Protein AF-A0A1Q2YT90-F1 (afdb_monomer_lite)

pLDDT: mean 89.98, std 10.5, range [56.62, 98.12]

Sequence (139 aa):
MEDRQFLKDGAVGLLTAIAEEHPLGHQPSKAARFVLTSRHGVKVEIMFEKNMTSPPNLWCLEKAASPALIARLKPKRSSASKLRTSRGPDGKVQYGRHSSLERMGQLGEADLVCFAPDSFAEIGEIIDRLRSVTASDLS

Structure (mmCIF, N/CA/C/O backbone):
data_AF-A0A1Q2YT90-F1
#
_entry.id   AF-A0A1Q2YT90-F1
#
loop_
_atom_site.group_PDB
_atom_site.id
_atom_site.type_symbol
_atom_site.label_atom_id
_atom_site.label_alt_id
_atom_site.label_comp_id
_atom_site.label_asym_id
_atom_site.label_entity_id
_atom_site.label_seq_id
_atom_site.pdbx_PDB_ins_code
_atom_site.Cartn_x
_atom_site.Cartn_y
_atom_site.Cartn_z
_atom_site.occupancy
_atom_site.B_iso_or_equiv
_atom_site.auth_seq_id
_atom_site.auth_comp_id
_atom_site.auth_asym_id
_atom_site.auth_atom_id
_atom_site.pdbx_PDB_model_num
ATOM 1 N N . MET A 1 1 ? 21.012 -4.516 -10.054 1.00 56.62 1 MET A N 1
ATOM 2 C CA . MET A 1 1 ? 19.767 -4.271 -10.830 1.00 56.62 1 MET A CA 1
ATOM 3 C C . MET A 1 1 ? 18.823 -5.467 -10.705 1.00 56.62 1 MET A C 1
ATOM 5 O O . MET A 1 1 ? 17.627 -5.245 -10.565 1.00 56.62 1 MET A O 1
ATOM 9 N N . GLU A 1 2 ? 19.366 -6.691 -10.657 1.00 63.12 2 GLU A N 1
ATOM 10 C CA . GLU A 1 2 ? 18.640 -7.952 -10.416 1.00 63.12 2 GLU A CA 1
ATOM 11 C C . GLU A 1 2 ? 17.864 -7.979 -9.087 1.00 63.12 2 GLU A C 1
ATOM 13 O O . GLU A 1 2 ? 16.685 -8.317 -9.100 1.00 63.12 2 GLU A O 1
ATOM 18 N N . ASP A 1 3 ? 18.438 -7.485 -7.983 1.00 86.81 3 ASP A N 1
ATOM 19 C CA . ASP A 1 3 ? 17.763 -7.504 -6.668 1.00 86.81 3 ASP A CA 1
ATOM 20 C C . ASP A 1 3 ? 16.435 -6.732 -6.639 1.00 86.81 3 ASP A C 1
ATOM 22 O O . ASP A 1 3 ? 15.468 -7.145 -6.001 1.00 86.81 3 ASP A O 1
ATOM 26 N N . ARG A 1 4 ? 16.350 -5.611 -7.370 1.00 90.81 4 ARG A N 1
ATOM 27 C CA . ARG A 1 4 ? 15.130 -4.789 -7.413 1.00 90.81 4 ARG A CA 1
ATOM 28 C C . ARG A 1 4 ? 14.035 -5.441 -8.247 1.00 90.81 4 ARG A C 1
ATOM 30 O O . ARG A 1 4 ? 12.871 -5.364 -7.864 1.00 90.81 4 ARG A O 1
ATOM 37 N N . GLN A 1 5 ? 14.397 -6.023 -9.390 1.00 92.50 5 GLN A N 1
ATOM 38 C CA . GLN A 1 5 ? 13.442 -6.742 -10.231 1.00 92.50 5 GLN A CA 1
ATOM 39 C C . GLN A 1 5 ? 12.893 -7.944 -9.457 1.00 92.50 5 GLN A C 1
ATOM 41 O O . GLN A 1 5 ? 11.681 -8.085 -9.344 1.00 92.50 5 GLN A O 1
ATOM 46 N N . PHE A 1 6 ? 13.775 -8.710 -8.809 1.00 94.44 6 PHE A N 1
ATOM 47 C CA . PHE A 1 6 ? 13.397 -9.839 -7.962 1.00 94.44 6 PHE A CA 1
ATOM 48 C C . PHE A 1 6 ? 12.453 -9.433 -6.820 1.00 94.44 6 PHE A C 1
ATOM 50 O O . PHE A 1 6 ? 11.423 -10.072 -6.610 1.00 94.44 6 PHE A O 1
ATOM 57 N N . LEU A 1 7 ? 12.744 -8.326 -6.128 1.00 95.69 7 LEU A N 1
ATOM 58 C CA . LEU A 1 7 ? 11.870 -7.790 -5.083 1.00 95.69 7 LEU A CA 1
ATOM 59 C C . LEU A 1 7 ? 10.493 -7.384 -5.628 1.00 95.69 7 LEU A C 1
ATOM 61 O O . LEU A 1 7 ? 9.473 -7.703 -5.021 1.00 95.69 7 LEU A O 1
ATOM 65 N N . LYS A 1 8 ? 10.445 -6.694 -6.776 1.00 96.44 8 LYS A N 1
ATOM 66 C CA . LYS A 1 8 ? 9.186 -6.272 -7.413 1.00 96.44 8 LYS A CA 1
ATOM 67 C C . LYS A 1 8 ? 8.356 -7.465 -7.876 1.00 96.44 8 LYS A C 1
ATOM 69 O O . LYS A 1 8 ? 7.151 -7.478 -7.632 1.00 96.44 8 LYS A O 1
ATOM 74 N N . ASP A 1 9 ? 8.979 -8.456 -8.502 1.00 95.50 9 ASP A N 1
ATOM 75 C CA . ASP A 1 9 ? 8.290 -9.658 -8.971 1.00 95.50 9 ASP A CA 1
ATOM 76 C C . ASP A 1 9 ? 7.762 -10.479 -7.796 1.00 95.50 9 ASP A C 1
ATOM 78 O O . ASP A 1 9 ? 6.601 -10.887 -7.802 1.00 95.50 9 ASP A O 1
ATOM 82 N N . GLY A 1 10 ? 8.563 -10.632 -6.739 1.00 95.88 10 GLY A N 1
ATOM 83 C CA . GLY A 1 10 ? 8.120 -11.278 -5.508 1.00 95.88 10 GLY A CA 1
ATOM 84 C C . GLY A 1 10 ? 6.984 -10.517 -4.814 1.00 95.88 10 GLY A C 1
ATOM 85 O O . GLY A 1 10 ? 6.027 -11.139 -4.360 1.00 95.88 10 GLY A O 1
ATOM 86 N N . ALA A 1 11 ? 7.024 -9.180 -4.792 1.00 97.19 11 ALA A N 1
ATOM 87 C CA . ALA A 1 11 ? 5.938 -8.352 -4.261 1.00 97.19 11 ALA A CA 1
ATOM 88 C C . ALA A 1 11 ? 4.631 -8.545 -5.044 1.00 97.19 11 ALA A C 1
ATOM 90 O O . ALA A 1 11 ? 3.570 -8.736 -4.449 1.00 97.19 11 ALA A O 1
ATOM 91 N N . VAL A 1 12 ? 4.701 -8.518 -6.380 1.00 97.00 12 VAL A N 1
ATOM 92 C CA . VAL A 1 12 ? 3.538 -8.735 -7.254 1.00 97.00 12 VAL A CA 1
ATOM 93 C C . VAL A 1 12 ? 2.999 -10.153 -7.092 1.00 97.00 12 VAL A C 1
ATOM 95 O O . VAL A 1 12 ? 1.787 -10.316 -6.963 1.00 97.00 12 VAL A O 1
ATOM 98 N N . GLY A 1 13 ? 3.868 -11.167 -7.052 1.00 97.50 13 GLY A N 1
ATOM 99 C CA . GLY A 1 13 ? 3.476 -12.559 -6.833 1.00 97.50 13 GLY A CA 1
ATOM 100 C C . GLY A 1 13 ? 2.775 -12.758 -5.490 1.00 97.50 13 GLY A C 1
ATOM 101 O O . GLY A 1 13 ? 1.698 -13.351 -5.440 1.00 97.50 13 GLY A O 1
ATOM 102 N N . LEU A 1 14 ? 3.325 -12.184 -4.416 1.00 97.31 14 LEU A N 1
ATOM 103 C CA . LEU A 1 14 ? 2.710 -12.213 -3.091 1.00 97.31 14 LEU A CA 1
ATOM 104 C C . LEU A 1 14 ? 1.336 -11.536 -3.090 1.00 97.31 14 LEU A C 1
ATOM 106 O O . LEU A 1 14 ? 0.371 -12.139 -2.633 1.00 97.31 14 LEU A O 1
ATOM 110 N N . LEU A 1 15 ? 1.227 -10.314 -3.623 1.00 97.88 15 LEU A N 1
ATOM 111 C CA . LEU A 1 15 ? -0.045 -9.586 -3.691 1.00 97.88 15 LEU A CA 1
ATOM 112 C C . LEU A 1 15 ? -1.091 -10.338 -4.523 1.00 97.88 15 LEU A C 1
ATOM 114 O O . LEU A 1 15 ? -2.239 -10.428 -4.105 1.00 97.88 15 LEU A O 1
ATOM 118 N N . THR A 1 16 ? -0.685 -10.946 -5.638 1.00 97.44 16 THR A N 1
ATOM 119 C CA . THR A 1 16 ? -1.561 -11.780 -6.479 1.00 97.44 16 THR A CA 1
ATOM 120 C C . THR A 1 16 ? -2.090 -12.999 -5.721 1.00 97.44 16 THR A C 1
ATOM 122 O O . THR A 1 16 ? -3.224 -13.412 -5.934 1.00 97.44 16 THR A O 1
ATOM 125 N N . ALA A 1 17 ? -1.293 -13.574 -4.818 1.00 97.25 17 ALA A N 1
ATOM 126 C CA . ALA A 1 17 ? -1.699 -14.737 -4.034 1.00 97.25 17 ALA A CA 1
ATOM 127 C C . ALA A 1 17 ? -2.667 -14.402 -2.885 1.00 97.25 17 ALA A C 1
ATOM 129 O O . ALA A 1 17 ? -3.387 -15.286 -2.424 1.00 97.25 17 ALA A O 1
ATOM 130 N N . ILE A 1 18 ? -2.666 -13.160 -2.385 1.00 97.19 18 ILE A N 1
ATOM 131 C CA . ILE A 1 18 ? -3.387 -12.789 -1.152 1.00 97.19 18 ILE A CA 1
ATOM 132 C C . ILE A 1 18 ? -4.489 -11.743 -1.349 1.00 97.19 18 ILE A C 1
ATOM 134 O O . ILE A 1 18 ? -5.233 -11.475 -0.405 1.00 97.19 18 ILE A O 1
ATOM 138 N N . ALA A 1 19 ? -4.563 -11.111 -2.518 1.00 97.62 19 ALA A N 1
ATOM 139 C CA . ALA A 1 19 ? -5.489 -10.028 -2.816 1.00 97.62 19 ALA A CA 1
ATOM 140 C C . ALA A 1 19 ? -6.202 -10.259 -4.153 1.00 97.62 19 ALA A C 1
ATOM 142 O O . ALA A 1 19 ? -5.728 -10.990 -5.019 1.00 97.62 19 ALA A O 1
ATOM 143 N N . GLU A 1 20 ? -7.345 -9.604 -4.324 1.00 97.81 20 GLU A N 1
ATOM 144 C CA . GLU A 1 20 ? -8.092 -9.614 -5.579 1.00 97.81 20 GLU A CA 1
ATOM 145 C C . GLU A 1 20 ? -7.497 -8.578 -6.540 1.00 97.81 20 GLU A C 1
ATOM 147 O O . GLU A 1 20 ? -7.080 -7.493 -6.121 1.00 97.81 20 GLU A O 1
ATOM 152 N N . GLU A 1 21 ? -7.482 -8.868 -7.842 1.00 97.50 21 GLU A N 1
ATOM 153 C CA . GLU A 1 21 ? -7.191 -7.839 -8.840 1.00 97.50 21 GLU A CA 1
ATOM 154 C C . GLU A 1 21 ? -8.267 -6.743 -8.788 1.00 97.50 21 GLU A C 1
ATOM 156 O O . GLU A 1 21 ? -9.467 -7.011 -8.723 1.00 97.50 21 GLU A O 1
ATOM 161 N N . HIS A 1 22 ? -7.839 -5.480 -8.816 1.00 96.88 22 HIS A N 1
ATOM 162 C CA . HIS A 1 22 ? -8.772 -4.357 -8.826 1.00 96.88 22 HIS A CA 1
ATOM 163 C C . HIS A 1 22 ? -9.617 -4.358 -10.118 1.00 96.88 22 HIS A C 1
ATOM 165 O O . HIS A 1 22 ? -9.043 -4.531 -11.193 1.00 96.88 22 HIS A O 1
ATOM 171 N N . PRO A 1 23 ? -10.919 -3.997 -10.094 1.00 94.06 23 PRO A N 1
ATOM 172 C CA . PRO A 1 23 ? -11.786 -3.952 -11.288 1.00 94.06 23 PRO A CA 1
ATOM 173 C C . PRO A 1 23 ? -11.317 -3.063 -12.457 1.00 94.06 23 PRO A C 1
ATOM 175 O O . PRO A 1 23 ? -11.874 -3.110 -13.547 1.00 94.06 23 PRO A O 1
ATOM 178 N N . LEU A 1 24 ? -10.297 -2.229 -12.240 1.00 92.31 24 LEU A N 1
ATOM 179 C CA . LEU A 1 24 ? -9.686 -1.384 -13.279 1.00 92.31 24 LEU A CA 1
ATOM 180 C C . LEU A 1 24 ? -8.560 -2.100 -14.030 1.00 92.31 24 LEU A C 1
ATOM 182 O O . LEU A 1 24 ? -7.913 -1.490 -14.885 1.00 92.31 24 LEU A O 1
ATOM 186 N N . GLY A 1 25 ? -8.275 -3.335 -13.632 1.00 93.12 25 GLY A N 1
ATOM 187 C CA . GLY A 1 25 ? -7.148 -4.121 -14.073 1.00 93.12 25 GLY A CA 1
ATOM 188 C C . GLY A 1 25 ? -5.793 -3.563 -13.642 1.00 93.12 25 GLY A C 1
ATOM 189 O O . GLY A 1 25 ? -5.628 -2.406 -13.211 1.00 93.12 25 GLY A O 1
ATOM 190 N N . HIS A 1 26 ? -4.780 -4.400 -13.806 1.00 92.69 26 HIS A N 1
ATOM 191 C CA . HIS A 1 26 ? -3.387 -3.978 -13.790 1.00 92.69 26 HIS A CA 1
ATOM 192 C C . HIS A 1 26 ? -3.057 -3.079 -14.990 1.00 92.69 26 HIS A C 1
ATOM 194 O O . HIS A 1 26 ? -3.578 -3.238 -16.091 1.00 92.69 26 HIS A O 1
ATOM 200 N N . GLN A 1 27 ? -2.118 -2.151 -14.810 1.00 88.56 27 GLN A N 1
ATOM 201 C CA . GLN A 1 27 ? -1.479 -1.481 -15.939 1.00 88.56 27 GLN A CA 1
ATOM 202 C C . GLN A 1 27 ? -0.317 -2.355 -16.432 1.00 88.56 27 GLN A C 1
ATOM 204 O O . GLN A 1 27 ? 0.627 -2.556 -15.659 1.00 88.56 27 GLN A O 1
ATOM 209 N N . PRO A 1 28 ? -0.338 -2.847 -17.689 1.00 80.31 28 PRO A N 1
ATOM 210 C CA . PRO A 1 28 ? 0.530 -3.930 -18.164 1.00 80.31 28 PRO A CA 1
ATOM 211 C C . PRO A 1 28 ? 2.008 -3.805 -17.773 1.00 80.31 28 PRO A C 1
ATOM 213 O O . PRO A 1 28 ? 2.587 -4.775 -17.291 1.00 80.31 28 PRO A O 1
ATOM 216 N N . SER A 1 29 ? 2.588 -2.604 -17.853 1.00 82.12 29 SER A N 1
ATOM 217 C CA . SER A 1 29 ? 4.010 -2.357 -17.567 1.00 82.12 29 SER A CA 1
ATOM 218 C C . SER A 1 29 ? 4.295 -1.415 -16.395 1.00 82.12 29 SER A C 1
ATOM 220 O O . SER A 1 29 ? 5.453 -1.257 -16.020 1.00 82.12 29 SER A O 1
ATOM 222 N N . LYS A 1 30 ? 3.280 -0.763 -15.814 1.00 87.75 30 LYS A N 1
ATOM 223 C CA . LYS A 1 30 ? 3.503 0.361 -14.884 1.00 87.75 30 LYS A CA 1
ATOM 224 C C . LYS A 1 30 ? 3.206 0.023 -13.437 1.00 87.75 30 LYS A C 1
ATOM 226 O O . LYS A 1 30 ? 4.065 0.219 -12.578 1.00 87.75 30 LYS A O 1
ATOM 231 N N . ALA A 1 31 ? 2.002 -0.471 -13.186 1.00 92.69 31 ALA A N 1
ATOM 232 C CA . ALA A 1 31 ? 1.487 -0.661 -11.844 1.00 92.69 31 ALA A CA 1
ATOM 233 C C . ALA A 1 31 ? 0.540 -1.860 -11.791 1.00 92.69 31 ALA A C 1
ATOM 235 O O . ALA A 1 31 ? -0.268 -2.059 -12.697 1.00 92.69 31 ALA A O 1
ATOM 236 N N . ALA A 1 32 ? 0.632 -2.641 -10.726 1.00 95.81 32 ALA A N 1
ATOM 237 C CA . ALA A 1 32 ? -0.367 -3.628 -10.359 1.00 95.81 32 ALA A CA 1
ATOM 238 C C . ALA A 1 32 ? -1.341 -2.993 -9.357 1.00 95.81 32 ALA A C 1
ATOM 240 O O . ALA A 1 32 ? -0.942 -2.176 -8.524 1.00 95.81 32 ALA A O 1
ATOM 241 N N . ARG A 1 33 ? -2.625 -3.319 -9.481 1.00 96.94 33 ARG A N 1
ATOM 242 C CA . ARG A 1 33 ? -3.696 -2.769 -8.644 1.00 96.94 33 ARG A CA 1
ATOM 243 C C . ARG A 1 33 ? -4.449 -3.909 -7.995 1.00 96.94 33 ARG A C 1
ATOM 245 O O . ARG A 1 33 ? -4.903 -4.809 -8.701 1.00 96.94 33 ARG A O 1
ATOM 252 N N . PHE A 1 34 ? -4.617 -3.820 -6.688 1.00 97.88 34 PHE A N 1
ATOM 253 C CA . PHE A 1 34 ? -5.216 -4.869 -5.885 1.00 97.88 34 PHE A CA 1
ATOM 254 C C . PHE A 1 34 ? -6.262 -4.306 -4.929 1.00 97.88 34 PHE A C 1
ATOM 256 O O . PHE A 1 34 ? -6.226 -3.130 -4.555 1.00 97.88 34 PHE A O 1
ATOM 263 N N . VAL A 1 35 ? -7.163 -5.184 -4.508 1.00 97.94 35 VAL A N 1
ATOM 264 C CA . VAL A 1 35 ? -8.044 -4.995 -3.362 1.00 97.94 35 VAL A CA 1
ATOM 265 C C . VAL A 1 35 ? -7.726 -6.102 -2.365 1.00 97.94 35 VAL A C 1
ATOM 267 O O . VAL A 1 35 ? -7.975 -7.280 -2.616 1.00 97.94 35 VAL A O 1
ATOM 270 N N . LEU A 1 36 ? -7.142 -5.726 -1.233 1.00 98.00 36 LEU A N 1
ATOM 271 C CA . LEU A 1 36 ? -6.848 -6.641 -0.141 1.00 98.00 36 LEU A CA 1
ATOM 272 C C . LEU A 1 36 ? -8.020 -6.645 0.838 1.00 98.00 36 LEU A C 1
ATOM 274 O O . LEU A 1 36 ? -8.383 -5.601 1.377 1.00 98.00 36 LEU A O 1
ATOM 278 N N . THR A 1 37 ? -8.579 -7.820 1.110 1.00 97.94 37 THR A N 1
ATOM 279 C CA . THR A 1 37 ? -9.567 -7.986 2.180 1.00 97.94 37 THR A CA 1
ATOM 280 C C . THR A 1 37 ? -8.836 -8.288 3.487 1.00 97.94 37 THR A C 1
ATOM 282 O O . THR A 1 37 ? -8.123 -9.288 3.605 1.00 97.94 37 THR A O 1
ATOM 285 N N . SER A 1 38 ? -8.978 -7.403 4.473 1.00 97.56 38 SER A N 1
ATOM 286 C CA . SER A 1 38 ? -8.391 -7.572 5.801 1.00 97.56 38 SER A CA 1
ATOM 287 C C . SER A 1 38 ? -9.026 -8.754 6.541 1.00 97.56 38 SER A C 1
ATOM 289 O O . SER A 1 38 ? -10.110 -9.229 6.198 1.00 97.56 38 SER A O 1
ATOM 291 N N . ARG A 1 39 ? -8.385 -9.205 7.624 1.00 97.06 39 ARG A N 1
ATOM 292 C CA . ARG A 1 39 ? -8.923 -10.253 8.513 1.00 97.06 39 ARG A CA 1
ATOM 293 C C . ARG A 1 39 ? -10.252 -9.855 9.167 1.00 97.06 39 ARG A C 1
ATOM 295 O O . ARG A 1 39 ? -10.972 -10.721 9.647 1.00 97.06 39 ARG A O 1
ATOM 302 N N . HIS A 1 40 ? -10.576 -8.564 9.164 1.00 96.56 40 HIS A N 1
ATOM 303 C CA . HIS A 1 40 ? -11.821 -8.006 9.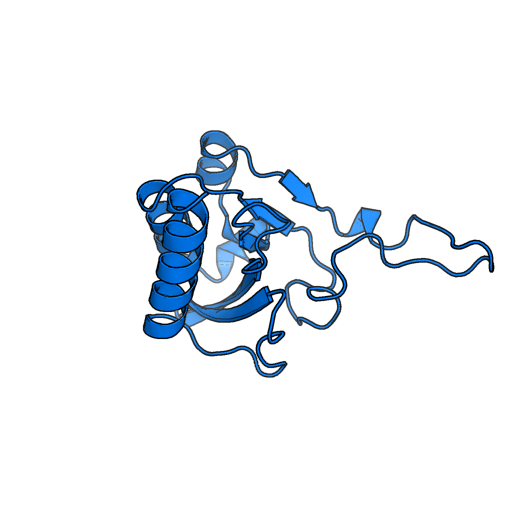689 1.00 96.56 40 HIS A CA 1
ATOM 304 C C . HIS A 1 40 ? -12.852 -7.712 8.585 1.00 96.56 40 HIS A C 1
ATOM 306 O O . HIS A 1 40 ? -13.832 -7.018 8.835 1.00 96.56 40 HIS A O 1
ATOM 312 N N . GLY A 1 41 ? -12.630 -8.206 7.360 1.00 96.50 41 GLY A N 1
ATOM 313 C CA . GLY A 1 41 ? -13.539 -8.021 6.225 1.00 96.50 41 GLY A CA 1
ATOM 314 C C . GLY A 1 41 ? -13.471 -6.638 5.572 1.00 96.50 41 GLY A C 1
ATOM 315 O O . GLY A 1 41 ? -14.298 -6.323 4.719 1.00 96.50 41 GLY A O 1
ATOM 316 N N . VAL A 1 42 ? -12.495 -5.803 5.942 1.00 97.12 42 VAL A N 1
ATOM 317 C CA . VAL A 1 42 ? -12.339 -4.455 5.383 1.00 97.12 42 VAL A CA 1
ATOM 318 C C . VAL A 1 42 ? -11.568 -4.530 4.076 1.00 97.12 42 VAL A C 1
ATOM 320 O O . VAL A 1 42 ? -10.471 -5.081 4.032 1.00 97.12 42 VAL A O 1
ATOM 323 N N . LYS A 1 43 ? -12.116 -3.947 3.011 1.00 96.75 43 LYS A N 1
ATOM 324 C CA . LYS A 1 43 ? -11.424 -3.845 1.724 1.00 96.75 43 LYS A CA 1
ATOM 325 C C . LYS A 1 43 ? -10.466 -2.659 1.735 1.00 96.75 43 LYS A C 1
ATOM 327 O O . LYS A 1 43 ? -10.884 -1.537 2.013 1.00 96.75 43 LYS A O 1
ATOM 332 N N . VAL A 1 44 ? -9.207 -2.906 1.395 1.00 96.88 44 VAL A N 1
ATOM 333 C CA . VAL A 1 44 ? -8.153 -1.895 1.288 1.00 96.88 44 VAL A CA 1
ATOM 334 C C . VAL A 1 44 ? -7.593 -1.922 -0.125 1.00 96.88 44 VAL A C 1
ATOM 336 O O . VAL A 1 44 ? -7.091 -2.948 -0.587 1.00 96.88 44 VAL A O 1
ATOM 339 N N . GLU A 1 45 ? -7.673 -0.794 -0.821 1.00 97.25 45 GLU A N 1
ATOM 340 C CA . GLU A 1 45 ? -7.041 -0.660 -2.129 1.00 97.25 45 GLU A CA 1
ATOM 341 C C . GLU A 1 45 ? -5.523 -0.500 -2.001 1.00 97.25 45 GLU A C 1
ATOM 343 O O . GLU A 1 45 ? -5.016 0.249 -1.161 1.00 97.25 45 GLU A O 1
ATOM 348 N N . ILE A 1 46 ? -4.800 -1.190 -2.882 1.00 97.19 46 ILE A N 1
ATOM 349 C CA . ILE A 1 46 ? -3.342 -1.141 -2.972 1.00 97.19 46 ILE A CA 1
ATOM 350 C C . ILE A 1 46 ? -2.953 -0.914 -4.430 1.00 97.19 46 ILE A C 1
ATOM 352 O O . ILE A 1 46 ? -3.470 -1.571 -5.337 1.00 97.19 46 ILE A O 1
ATOM 356 N N . MET A 1 47 ? -1.990 -0.026 -4.664 1.00 96.50 47 MET A N 1
ATOM 357 C CA . MET A 1 47 ? -1.283 0.048 -5.942 1.00 96.50 47 MET A CA 1
ATOM 358 C C . MET A 1 47 ? 0.203 -0.214 -5.724 1.00 96.50 47 MET A C 1
ATOM 360 O O . MET A 1 47 ? 0.820 0.405 -4.863 1.00 96.50 47 MET A O 1
ATOM 364 N N . PHE A 1 48 ? 0.790 -1.081 -6.542 1.00 97.00 48 PHE A N 1
ATOM 365 C CA . PHE A 1 48 ? 2.220 -1.364 -6.530 1.00 97.00 48 PHE A CA 1
ATOM 366 C C . PHE A 1 48 ? 2.862 -1.000 -7.869 1.00 97.00 48 PHE A C 1
ATOM 368 O O . PHE A 1 48 ? 2.420 -1.464 -8.921 1.00 97.00 48 PHE A O 1
ATOM 375 N N . GLU A 1 49 ? 3.912 -0.184 -7.861 1.00 95.38 49 GLU A N 1
ATOM 376 C CA . GLU A 1 49 ? 4.650 0.171 -9.074 1.00 95.38 49 GLU A CA 1
ATOM 377 C C . GLU A 1 49 ? 5.659 -0.920 -9.455 1.00 95.38 49 GLU A C 1
ATOM 379 O O . GLU A 1 49 ? 6.702 -1.100 -8.820 1.00 95.38 49 GLU A O 1
ATOM 384 N N . LYS A 1 50 ? 5.372 -1.619 -10.556 1.00 92.50 50 LYS A N 1
ATOM 385 C CA . LYS A 1 50 ? 6.178 -2.742 -11.062 1.00 92.50 50 LYS A CA 1
ATOM 386 C C . LYS A 1 50 ? 7.157 -2.375 -12.183 1.00 92.50 50 LYS A C 1
ATOM 388 O O . LYS A 1 50 ? 7.957 -3.208 -12.581 1.00 92.50 50 LYS A O 1
ATOM 393 N N . ASN A 1 51 ? 7.125 -1.140 -12.691 1.00 90.75 51 ASN A N 1
ATOM 394 C CA . ASN A 1 51 ? 8.103 -0.690 -13.690 1.00 90.75 51 ASN A CA 1
ATOM 395 C C . ASN A 1 51 ? 9.504 -0.539 -13.076 1.00 90.75 51 ASN A C 1
ATOM 397 O O . ASN A 1 51 ? 9.629 -0.216 -11.900 1.00 90.75 51 ASN A O 1
ATOM 401 N N . MET A 1 52 ? 10.566 -0.699 -13.865 1.00 89.81 52 MET A N 1
ATOM 402 C CA . MET A 1 52 ? 11.940 -0.596 -13.346 1.00 89.81 52 MET A CA 1
ATOM 403 C C . MET A 1 52 ? 12.458 0.833 -13.170 1.00 89.81 52 MET A C 1
ATOM 405 O O . MET A 1 52 ? 13.472 1.044 -12.503 1.00 89.81 52 MET A O 1
ATOM 409 N N . THR A 1 53 ? 11.756 1.819 -13.731 1.00 89.50 53 THR A N 1
ATOM 410 C CA . THR A 1 53 ? 12.132 3.236 -13.641 1.00 89.50 53 THR A CA 1
ATOM 411 C C . THR A 1 53 ? 11.801 3.867 -12.291 1.00 89.50 53 THR A C 1
ATOM 413 O O . THR A 1 53 ? 12.348 4.918 -11.966 1.00 89.50 53 THR A O 1
ATOM 416 N N . SER A 1 54 ? 10.948 3.231 -11.486 1.00 89.75 54 SER A N 1
ATOM 417 C CA . SER A 1 54 ? 10.609 3.682 -10.141 1.00 89.75 54 SER A CA 1
ATOM 418 C C . SER A 1 54 ? 11.068 2.696 -9.059 1.00 89.75 54 SER A C 1
ATOM 420 O O . SER A 1 54 ? 11.307 1.513 -9.339 1.00 89.75 54 SER A O 1
ATOM 422 N N . PRO A 1 55 ? 11.201 3.145 -7.795 1.00 93.12 55 PRO A N 1
ATOM 423 C CA . PRO A 1 55 ? 11.323 2.235 -6.658 1.00 93.12 55 PRO A CA 1
ATOM 424 C C . PRO A 1 55 ? 10.117 1.273 -6.591 1.00 93.12 55 PRO A C 1
ATOM 426 O O . PRO A 1 55 ? 9.138 1.461 -7.315 1.00 93.12 55 PRO A O 1
ATOM 429 N N . PRO A 1 56 ? 10.159 0.208 -5.778 1.00 94.75 56 PRO A N 1
ATOM 430 C CA . PRO A 1 56 ? 9.021 -0.695 -5.552 1.00 94.75 56 PRO A CA 1
ATOM 431 C C . PRO A 1 56 ? 7.910 -0.003 -4.737 1.00 94.75 56 PRO A C 1
ATOM 433 O O . PRO A 1 56 ? 7.570 -0.425 -3.640 1.00 94.75 56 PRO A O 1
ATOM 436 N N . ASN A 1 57 ? 7.376 1.105 -5.251 1.00 96.44 57 ASN A N 1
ATOM 437 C CA . ASN A 1 57 ? 6.436 1.952 -4.534 1.00 96.44 57 ASN A CA 1
ATOM 438 C C . ASN A 1 57 ? 5.126 1.202 -4.273 1.00 96.44 57 ASN A C 1
ATOM 440 O O . ASN A 1 57 ? 4.463 0.767 -5.218 1.00 96.44 57 ASN A O 1
ATOM 444 N N . LEU A 1 58 ? 4.734 1.116 -3.004 1.00 97.31 58 LEU A N 1
ATOM 445 C CA . LEU A 1 58 ? 3.451 0.591 -2.554 1.00 97.31 58 LEU A CA 1
ATOM 446 C C . LEU A 1 58 ? 2.614 1.738 -1.990 1.00 97.31 58 LEU A C 1
ATOM 448 O O . LEU A 1 58 ? 2.988 2.384 -1.009 1.00 97.31 58 LEU A O 1
ATOM 452 N N . TRP A 1 59 ? 1.473 1.971 -2.625 1.00 96.81 59 TRP A N 1
ATOM 453 C CA . TRP A 1 59 ? 0.524 3.017 -2.283 1.00 96.81 59 TRP A CA 1
ATOM 454 C C . TRP A 1 59 ? -0.698 2.435 -1.585 1.00 96.81 59 TRP A C 1
ATOM 456 O O . TRP A 1 59 ? -1.289 1.467 -2.069 1.00 96.81 59 TRP A O 1
ATOM 466 N N . CYS A 1 60 ? -1.100 3.066 -0.487 1.00 96.69 60 CYS A N 1
ATOM 467 C CA . CYS A 1 60 ? -2.338 2.778 0.231 1.00 96.69 60 CYS A CA 1
ATOM 468 C C . CYS A 1 60 ? -2.841 4.036 0.961 1.00 96.69 60 CYS A C 1
ATOM 470 O O . CYS A 1 60 ? -2.159 5.067 0.999 1.00 96.69 60 CYS A O 1
ATOM 472 N N . LEU A 1 61 ? -4.045 3.957 1.533 1.00 96.12 61 LEU A N 1
ATOM 473 C CA . LEU A 1 61 ? -4.597 5.016 2.380 1.00 96.12 61 LEU A CA 1
ATOM 474 C C . LEU A 1 61 ? -3.677 5.297 3.576 1.00 96.12 61 LEU A C 1
ATOM 476 O O . LEU A 1 61 ? -3.255 4.368 4.266 1.00 96.12 61 LEU A O 1
ATOM 480 N N . GLU A 1 62 ? -3.431 6.573 3.887 1.00 95.88 62 GLU A N 1
ATOM 481 C CA . GLU A 1 62 ? -2.637 6.960 5.067 1.00 95.88 62 GLU A CA 1
ATOM 482 C C . GLU A 1 62 ? -3.236 6.384 6.359 1.00 95.88 62 GLU A C 1
ATOM 484 O O . GLU A 1 62 ? -2.521 5.833 7.196 1.00 95.88 62 GLU A O 1
ATOM 489 N N . LYS A 1 63 ? -4.566 6.420 6.467 1.00 95.31 63 LYS A N 1
ATO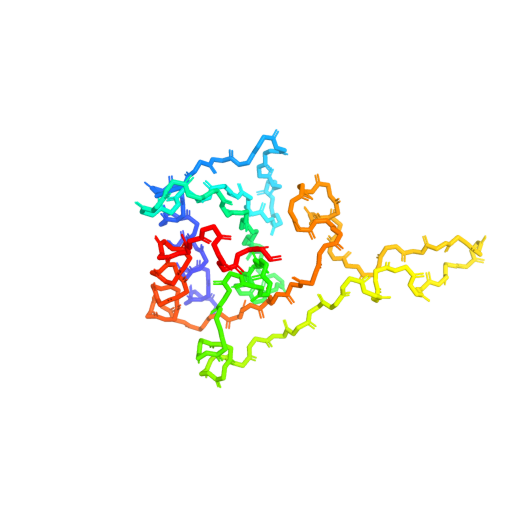M 490 C CA . LYS A 1 63 ? -5.327 5.843 7.580 1.00 95.31 63 LYS A CA 1
ATOM 491 C C . LYS A 1 63 ? -5.082 4.337 7.779 1.00 95.31 63 LYS A C 1
ATOM 493 O O . LYS A 1 63 ? -4.975 3.867 8.909 1.00 95.31 63 LYS A O 1
ATOM 498 N N . ALA A 1 64 ? -4.897 3.579 6.695 1.00 96.19 64 ALA A N 1
ATOM 499 C CA . ALA A 1 64 ? -4.645 2.137 6.760 1.00 96.19 64 ALA A CA 1
ATOM 500 C C . ALA A 1 64 ? -3.235 1.801 7.284 1.00 96.19 64 ALA A C 1
ATOM 502 O O . ALA A 1 64 ? -3.015 0.743 7.875 1.00 96.19 64 ALA A O 1
ATOM 503 N N . ALA A 1 65 ? -2.267 2.702 7.109 1.00 93.69 65 ALA A N 1
ATOM 504 C CA . ALA A 1 65 ? -0.868 2.442 7.420 1.00 93.69 65 ALA A CA 1
ATOM 505 C C . ALA A 1 65 ? -0.534 2.441 8.920 1.00 93.69 65 ALA A C 1
ATOM 507 O O . ALA A 1 65 ? 0.449 1.824 9.296 1.00 93.69 65 ALA A O 1
ATOM 508 N N . SER A 1 66 ? -1.355 3.017 9.804 1.00 92.12 66 SER A N 1
ATOM 509 C CA . SER A 1 66 ? -1.051 3.287 11.230 1.00 92.12 66 SER A CA 1
ATOM 510 C C . SER A 1 66 ? 0.135 4.241 11.488 1.00 92.12 66 SER A C 1
ATOM 512 O O . SER A 1 66 ? 1.144 4.202 10.779 1.00 92.12 66 SER A O 1
ATOM 514 N N . PRO A 1 67 ? 0.091 5.048 12.569 1.00 93.19 67 PRO A N 1
ATOM 515 C CA . PRO A 1 67 ? 1.199 5.933 12.938 1.00 93.19 67 PRO A CA 1
ATOM 516 C C . PRO A 1 67 ? 2.529 5.210 13.192 1.00 93.19 67 PRO A C 1
ATOM 518 O O . PRO A 1 67 ? 3.582 5.730 12.828 1.00 93.19 67 PRO A O 1
ATOM 521 N N . ALA A 1 68 ? 2.494 4.009 13.780 1.00 94.25 68 ALA A N 1
ATOM 522 C CA . ALA A 1 68 ? 3.694 3.241 14.114 1.00 94.25 68 ALA A CA 1
ATOM 523 C C . ALA A 1 68 ? 4.465 2.795 12.861 1.00 94.25 68 ALA A C 1
ATOM 525 O O . ALA A 1 68 ? 5.679 2.988 12.779 1.00 94.25 68 ALA A O 1
ATOM 526 N N . LEU A 1 69 ? 3.766 2.264 11.852 1.00 95.12 69 LEU A N 1
ATOM 527 C CA . LEU A 1 69 ? 4.403 1.867 10.594 1.00 95.12 69 LEU A CA 1
ATOM 528 C C . LEU A 1 69 ? 4.942 3.084 9.832 1.00 95.12 69 LEU A C 1
ATOM 530 O O . LEU A 1 69 ? 6.037 3.023 9.279 1.00 95.12 69 LEU A O 1
ATOM 534 N N . ILE A 1 70 ? 4.199 4.200 9.835 1.00 95.00 70 ILE A N 1
ATOM 535 C CA . ILE A 1 70 ? 4.641 5.454 9.210 1.00 95.00 70 ILE A CA 1
ATOM 536 C C . ILE A 1 70 ? 5.913 5.974 9.889 1.00 95.00 70 ILE A C 1
ATOM 538 O O . ILE A 1 70 ? 6.842 6.388 9.201 1.00 95.00 70 ILE A O 1
ATOM 542 N N . ALA A 1 71 ? 5.986 5.945 11.221 1.00 94.69 71 ALA A N 1
ATOM 543 C CA . ALA A 1 71 ? 7.175 6.377 11.952 1.00 94.69 71 ALA A CA 1
ATOM 544 C C . ALA A 1 71 ? 8.398 5.499 11.641 1.00 94.69 71 ALA A C 1
ATOM 546 O O . ALA A 1 71 ? 9.511 6.011 11.511 1.00 94.69 71 ALA A O 1
ATOM 547 N N . ARG A 1 72 ? 8.179 4.188 11.487 1.00 95.06 72 ARG A N 1
ATOM 548 C CA . ARG A 1 72 ? 9.232 3.203 11.231 1.00 95.06 72 ARG A CA 1
ATOM 549 C C . ARG A 1 72 ? 9.771 3.269 9.801 1.00 95.06 72 ARG A C 1
ATOM 551 O O . ARG A 1 72 ? 10.969 3.456 9.622 1.00 95.06 72 ARG A O 1
ATOM 558 N N . LEU A 1 73 ? 8.894 3.154 8.802 1.00 95.50 73 LEU A N 1
ATOM 559 C CA . LEU A 1 73 ? 9.272 3.075 7.382 1.00 95.50 73 LEU A CA 1
ATOM 560 C C . LEU A 1 73 ? 9.357 4.434 6.683 1.00 95.50 73 LEU A C 1
ATOM 562 O O . LEU A 1 73 ? 9.780 4.513 5.533 1.00 95.50 73 LEU A O 1
ATOM 566 N N . LYS A 1 74 ? 8.930 5.510 7.355 1.00 96.56 74 LYS A N 1
ATOM 567 C CA . LYS A 1 74 ? 9.018 6.899 6.875 1.00 96.56 74 LYS A CA 1
ATOM 568 C C . LYS A 1 74 ? 8.531 7.070 5.421 1.00 96.56 74 LYS A C 1
ATOM 570 O O . LYS A 1 74 ? 9.238 7.674 4.610 1.00 96.56 74 LYS A O 1
ATOM 575 N N . PRO A 1 75 ? 7.337 6.553 5.061 1.00 96.69 75 PRO A N 1
ATOM 576 C CA . PRO A 1 75 ? 6.830 6.659 3.702 1.00 96.69 75 PRO A CA 1
ATOM 577 C C . PRO A 1 75 ? 6.612 8.118 3.305 1.00 96.69 75 PRO A C 1
ATOM 579 O O . PRO A 1 75 ? 6.357 8.995 4.139 1.00 96.69 75 PRO A O 1
ATOM 582 N N . LYS A 1 76 ? 6.619 8.374 1.998 1.00 94.62 76 LYS A N 1
ATOM 583 C CA . LYS A 1 76 ? 6.219 9.683 1.476 1.00 94.62 76 LYS A CA 1
ATOM 584 C C . LYS A 1 76 ? 4.713 9.843 1.644 1.00 94.62 76 LYS A C 1
ATOM 586 O O . LYS A 1 76 ? 3.952 8.995 1.187 1.00 94.62 76 LYS A O 1
ATOM 591 N N . ARG A 1 77 ? 4.275 10.948 2.245 1.00 92.62 77 ARG A N 1
ATOM 592 C CA . ARG A 1 77 ? 2.852 11.305 2.307 1.00 92.62 77 ARG A CA 1
ATOM 593 C C . ARG A 1 77 ? 2.436 12.047 1.043 1.00 92.62 77 ARG A C 1
ATOM 595 O O . ARG A 1 77 ? 3.130 12.958 0.590 1.00 92.62 77 ARG A O 1
ATOM 602 N N . SER A 1 78 ? 1.286 11.685 0.493 1.00 89.12 78 SER A N 1
ATOM 603 C CA . SER A 1 78 ? 0.653 12.369 -0.631 1.00 89.12 78 SER A CA 1
ATOM 604 C C . SER A 1 78 ? -0.726 12.826 -0.187 1.00 89.12 78 SER A C 1
ATOM 606 O O . SER A 1 78 ? -1.650 12.023 -0.134 1.00 89.12 78 SER A O 1
ATOM 608 N N . SER A 1 79 ? -0.868 14.112 0.134 1.00 86.50 79 SER A N 1
ATOM 609 C CA . SER A 1 79 ? -2.152 14.636 0.601 1.00 86.50 79 SER A CA 1
ATOM 610 C C . SER A 1 79 ? -3.139 14.862 -0.544 1.00 86.50 79 SER A C 1
ATOM 612 O O . SER A 1 79 ? -2.751 15.343 -1.613 1.00 86.50 79 SER A O 1
ATOM 614 N N . ALA A 1 80 ? -4.416 14.584 -0.284 1.00 85.00 80 ALA A N 1
ATOM 615 C CA . ALA A 1 80 ? -5.547 14.906 -1.148 1.00 85.00 80 ALA A CA 1
ATOM 616 C C . ALA A 1 80 ? -5.600 16.398 -1.512 1.00 85.00 80 ALA A C 1
ATOM 618 O O . ALA A 1 80 ? -5.873 16.768 -2.652 1.00 85.00 80 ALA A O 1
ATOM 619 N N . SER A 1 81 ? -5.249 17.269 -0.562 1.00 77.44 81 SER A N 1
ATOM 620 C CA . SER A 1 81 ? -5.220 18.727 -0.757 1.00 77.44 81 SER A CA 1
ATOM 621 C C . SER A 1 81 ? -4.292 19.177 -1.894 1.00 77.44 81 SER A C 1
ATOM 623 O O . SER A 1 81 ? -4.507 20.230 -2.489 1.00 77.44 81 SER A O 1
ATOM 625 N N . LYS A 1 82 ? -3.283 18.363 -2.237 1.00 71.19 82 LYS A N 1
ATOM 626 C CA . LYS A 1 82 ? -2.296 18.637 -3.293 1.00 71.19 82 LYS A CA 1
ATOM 627 C C . LYS A 1 82 ? -2.694 18.071 -4.660 1.00 71.19 82 LYS A C 1
ATOM 629 O O . LYS A 1 82 ? -1.961 18.245 -5.628 1.00 71.19 82 LYS A O 1
ATOM 634 N N . LEU A 1 83 ? -3.840 17.392 -4.765 1.00 73.81 83 LEU A N 1
ATOM 635 C CA . LEU A 1 83 ? -4.284 16.756 -6.010 1.00 73.81 83 LEU A CA 1
ATOM 636 C C . LEU A 1 83 ? -4.630 17.761 -7.109 1.00 73.81 83 LEU A C 1
ATOM 638 O O . LEU A 1 83 ? -4.459 17.450 -8.281 1.00 73.81 83 LEU A O 1
ATOM 642 N N . ARG A 1 84 ? -5.115 18.951 -6.740 1.00 64.56 84 ARG A N 1
ATOM 643 C CA . ARG A 1 84 ? -5.690 19.952 -7.657 1.00 64.56 84 ARG A CA 1
ATOM 644 C C . ARG A 1 84 ? -4.943 21.294 -7.644 1.00 64.56 84 ARG A C 1
ATOM 646 O O . ARG A 1 84 ? -5.507 22.323 -8.005 1.00 64.56 84 ARG A O 1
ATOM 653 N N . THR A 1 85 ? -3.687 21.311 -7.201 1.00 61.62 85 THR A N 1
ATOM 654 C CA . THR A 1 85 ? -2.933 22.564 -7.001 1.00 61.62 85 THR A CA 1
ATOM 655 C C . THR A 1 85 ? -2.115 23.002 -8.212 1.00 61.62 85 THR A C 1
ATOM 657 O O . THR A 1 85 ? -1.738 24.167 -8.300 1.00 61.62 85 THR A O 1
ATOM 660 N N . SER A 1 86 ? -1.839 22.103 -9.153 1.00 61.53 86 SER A N 1
ATOM 661 C CA . SER A 1 86 ? -1.015 22.406 -10.325 1.00 61.53 86 SER A CA 1
ATOM 662 C C . SER A 1 86 ? -1.903 22.895 -11.465 1.00 61.53 86 SER A C 1
ATOM 664 O O . SER A 1 86 ? -2.847 22.206 -11.832 1.00 61.53 86 SER A O 1
ATOM 666 N N . ARG A 1 87 ? -1.637 24.071 -12.041 1.00 64.00 87 ARG A N 1
ATOM 667 C CA . ARG A 1 87 ? -2.294 24.518 -13.282 1.00 64.00 87 ARG A CA 1
ATOM 668 C C . ARG A 1 87 ? -1.393 24.202 -14.469 1.00 64.00 87 ARG A C 1
ATOM 670 O O . ARG A 1 87 ? -0.200 24.487 -14.426 1.00 64.00 87 ARG A O 1
ATOM 677 N N . GLY A 1 88 ? -1.964 23.599 -15.503 1.00 65.88 88 GLY A N 1
ATOM 678 C CA . GLY A 1 88 ? -1.293 23.350 -16.767 1.00 65.88 88 GLY A CA 1
ATOM 679 C C . GLY A 1 88 ? -1.106 24.630 -17.587 1.00 65.88 88 GLY A C 1
ATOM 680 O O . GLY A 1 88 ? -1.690 25.666 -17.258 1.00 65.88 88 GLY A O 1
ATOM 681 N N . PRO A 1 89 ? -0.328 24.564 -18.682 1.00 63.56 89 PRO A N 1
ATOM 682 C CA . PRO A 1 89 ? -0.110 25.695 -19.59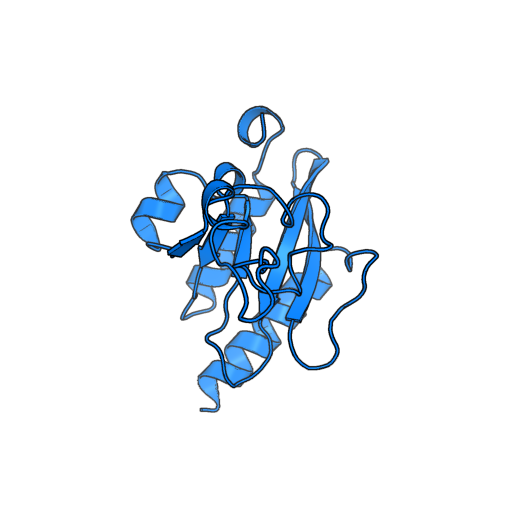0 1.00 63.56 89 PRO A CA 1
ATOM 683 C C . PRO A 1 89 ? -1.402 26.255 -20.209 1.00 63.56 89 PRO A C 1
ATOM 685 O O . PRO A 1 89 ? -1.443 27.411 -20.610 1.00 63.56 89 PRO A O 1
ATOM 688 N N . ASP A 1 90 ? -2.460 25.442 -20.265 1.00 76.75 90 ASP A N 1
ATOM 689 C CA . ASP A 1 90 ? -3.799 25.785 -20.755 1.00 76.75 90 ASP A CA 1
ATOM 690 C C . ASP A 1 90 ? -4.736 26.319 -19.652 1.00 76.75 90 ASP A C 1
ATOM 692 O O . ASP A 1 90 ? -5.932 26.498 -19.876 1.00 76.75 90 ASP A O 1
ATOM 696 N N . GLY A 1 91 ? -4.215 26.540 -18.441 1.00 66.06 91 GLY A N 1
ATOM 697 C CA . GLY A 1 91 ? -4.981 26.999 -17.284 1.00 66.06 91 GLY A CA 1
ATOM 698 C C . GLY A 1 91 ? -5.829 25.916 -16.610 1.00 66.06 91 GLY A C 1
ATOM 699 O O . GLY A 1 91 ? -6.452 26.203 -15.584 1.00 66.06 91 GLY A O 1
ATOM 700 N N . LYS A 1 92 ? -5.843 24.673 -17.117 1.00 70.56 92 LYS A N 1
ATOM 701 C CA . LYS A 1 92 ? -6.591 23.573 -16.492 1.00 70.56 92 LYS A CA 1
ATOM 702 C C . LYS A 1 92 ? -5.867 23.052 -15.263 1.00 70.56 92 LYS A C 1
ATOM 704 O O . LYS A 1 92 ? -4.643 22.962 -15.228 1.00 70.56 92 LYS A O 1
ATOM 709 N N . VAL A 1 93 ? -6.631 22.672 -14.247 1.00 66.69 93 VAL A N 1
ATOM 710 C CA . VAL A 1 93 ? -6.086 21.996 -13.070 1.00 66.69 93 VAL A CA 1
ATOM 711 C C . VAL A 1 93 ? -5.557 20.624 -13.490 1.00 66.69 93 VAL A C 1
ATOM 713 O O . VAL A 1 93 ? -6.310 19.783 -13.973 1.00 66.69 93 VAL A O 1
ATOM 716 N N . GLN A 1 94 ? -4.259 20.408 -13.315 1.00 65.75 94 GLN A N 1
ATOM 717 C CA . GLN A 1 94 ? -3.599 19.127 -13.493 1.00 65.75 94 GLN A CA 1
ATOM 718 C C . GLN A 1 94 ? -3.699 18.312 -12.210 1.00 65.75 94 GLN A C 1
ATOM 720 O O . GLN A 1 94 ? -3.451 18.811 -11.109 1.00 65.75 94 GLN A O 1
ATOM 725 N N . TYR A 1 95 ? -4.023 17.035 -12.381 1.00 65.50 95 TYR A N 1
ATOM 726 C CA . TYR A 1 95 ? -3.985 16.066 -11.304 1.00 65.50 95 TYR A CA 1
ATOM 727 C C . TYR A 1 95 ? -2.524 15.817 -10.899 1.00 65.50 95 TYR A C 1
ATOM 729 O O . TYR A 1 95 ? -1.728 15.288 -11.671 1.00 65.50 95 TYR A O 1
ATOM 737 N N . GLY A 1 96 ? -2.154 16.249 -9.693 1.00 64.81 96 GLY A N 1
ATOM 738 C CA . GLY A 1 96 ? -0.767 16.237 -9.206 1.00 64.81 96 GLY A CA 1
ATOM 739 C C . GLY A 1 96 ? -0.254 14.875 -8.718 1.00 64.81 96 GLY A C 1
ATOM 740 O O . GLY A 1 96 ? 0.867 14.791 -8.217 1.00 64.81 96 GLY A O 1
ATOM 741 N N . ARG A 1 97 ? -1.064 13.813 -8.813 1.00 72.94 97 ARG A N 1
ATOM 742 C CA . ARG A 1 97 ? -0.739 12.455 -8.345 1.00 72.94 97 ARG A CA 1
ATOM 743 C C . ARG A 1 97 ? -0.638 11.487 -9.527 1.00 72.94 97 ARG A C 1
ATOM 745 O O . ARG A 1 97 ? -1.075 11.772 -10.636 1.00 72.94 97 ARG A O 1
ATOM 752 N N . HIS A 1 98 ? -0.020 10.332 -9.288 1.00 71.12 98 HIS A N 1
ATOM 753 C CA . HIS A 1 98 ? 0.111 9.259 -10.269 1.00 71.12 98 HIS A CA 1
ATOM 754 C C . HIS A 1 98 ? -1.258 8.928 -10.896 1.00 71.12 98 HIS A C 1
ATOM 756 O O . HIS A 1 98 ? -2.172 8.503 -10.191 1.00 71.12 98 HIS A O 1
ATOM 762 N N . SER A 1 99 ? -1.404 9.092 -12.215 1.00 73.56 99 SER A N 1
ATOM 763 C CA . SER A 1 99 ? -2.685 8.912 -12.933 1.00 73.56 99 SER A CA 1
ATOM 764 C C . SER A 1 99 ? -3.287 7.512 -12.771 1.00 73.56 99 SER A C 1
ATOM 766 O O . SER A 1 99 ? -4.489 7.298 -12.906 1.00 73.56 99 SER A O 1
ATOM 768 N N . SER A 1 100 ? -2.458 6.525 -12.430 1.00 77.94 100 SER A N 1
ATOM 769 C CA . SER A 1 100 ? -2.916 5.171 -12.111 1.00 77.94 100 SER A CA 1
ATOM 770 C C . SER A 1 100 ? -3.744 5.083 -10.825 1.00 77.94 100 SER A C 1
ATOM 772 O O . SER A 1 100 ? -4.529 4.139 -10.731 1.00 77.94 100 SER A O 1
ATOM 774 N N . LEU A 1 101 ? -3.587 6.037 -9.900 1.00 84.44 101 LEU A N 1
ATOM 775 C CA . LEU A 1 101 ? -4.340 6.151 -8.645 1.00 84.44 101 LEU A CA 1
ATOM 776 C C . LEU A 1 101 ? -5.653 6.914 -8.834 1.00 84.44 101 LEU A C 1
ATOM 778 O O . LEU A 1 101 ? -6.630 6.574 -8.184 1.00 84.44 101 LEU A O 1
ATOM 782 N N . GLU A 1 102 ? -5.692 7.885 -9.753 1.00 83.06 102 GLU A N 1
ATOM 783 C CA . GLU A 1 102 ? -6.828 8.799 -9.979 1.00 83.06 102 GLU A CA 1
ATOM 784 C C . GLU A 1 102 ? -8.175 8.084 -10.110 1.00 83.06 102 GLU A C 1
ATOM 786 O O . GLU A 1 102 ? -9.189 8.548 -9.605 1.00 83.06 102 GLU A O 1
ATOM 791 N N . ARG A 1 103 ? -8.180 6.932 -10.785 1.00 84.38 103 ARG A N 1
ATOM 792 C CA . ARG A 1 103 ? -9.404 6.182 -11.085 1.00 84.38 103 ARG A CA 1
ATOM 793 C C . ARG A 1 103 ? -9.808 5.192 -9.991 1.00 84.38 103 ARG A C 1
ATOM 795 O O . ARG A 1 103 ? -10.869 4.592 -10.119 1.00 84.38 103 ARG A O 1
ATOM 802 N N . MET A 1 104 ? -8.963 4.967 -8.986 1.00 90.31 104 MET A N 1
ATOM 803 C CA . MET A 1 104 ? -9.221 4.019 -7.899 1.00 90.31 104 MET A CA 1
ATOM 804 C C . MET A 1 104 ? -10.128 4.664 -6.845 1.00 90.31 104 MET A C 1
ATOM 806 O O . MET A 1 104 ? -9.982 5.851 -6.558 1.00 90.31 104 MET A O 1
ATOM 810 N N . GLY A 1 105 ? -11.077 3.904 -6.296 1.00 88.94 105 GLY A N 1
ATOM 811 C CA . GLY A 1 105 ? -12.161 4.464 -5.489 1.00 88.94 105 GLY A CA 1
ATOM 812 C C . GLY A 1 105 ? -11.671 5.055 -4.169 1.00 88.94 105 GLY A C 1
ATOM 813 O O . GLY A 1 105 ? -12.016 6.182 -3.829 1.00 88.94 105 GLY A O 1
ATOM 814 N N . GLN A 1 106 ? -10.827 4.320 -3.445 1.00 90.81 106 GLN A N 1
ATOM 815 C CA . GLN A 1 106 ? -10.216 4.788 -2.202 1.00 90.81 106 GLN A CA 1
ATOM 816 C C . GLN A 1 106 ? -9.002 5.679 -2.476 1.00 90.81 106 GLN A C 1
ATOM 818 O O . GLN A 1 106 ? -8.821 6.695 -1.807 1.00 90.81 106 GLN A O 1
ATOM 823 N N . LEU A 1 107 ? -8.151 5.317 -3.445 1.00 90.94 107 LEU A N 1
ATOM 824 C CA . LEU A 1 107 ? -6.859 5.998 -3.611 1.00 90.94 107 LEU A CA 1
ATOM 825 C C . LEU A 1 107 ? -6.904 7.277 -4.470 1.00 90.94 107 LEU A C 1
ATOM 827 O O . LEU A 1 107 ? -5.958 8.073 -4.436 1.00 90.94 107 LEU A O 1
ATOM 831 N N . GLY A 1 108 ? -7.977 7.499 -5.231 1.00 86.50 108 GLY A N 1
ATOM 832 C CA . GLY A 1 108 ? -8.078 8.609 -6.181 1.00 86.50 108 GLY A CA 1
ATOM 833 C C . GLY A 1 108 ? -8.143 9.988 -5.528 1.00 86.50 108 GLY A C 1
ATOM 834 O O . GLY A 1 108 ? -7.506 10.924 -6.013 1.00 86.50 108 GLY A O 1
ATOM 835 N N . GLU A 1 109 ? -8.844 10.120 -4.401 1.00 86.25 109 GLU A N 1
ATOM 836 C CA . GLU A 1 109 ? -9.109 11.430 -3.781 1.00 86.25 109 GLU A CA 1
ATOM 837 C C . GLU A 1 109 ? -8.705 11.537 -2.300 1.00 86.25 109 GLU A C 1
ATOM 839 O O . GLU A 1 109 ? -8.864 12.597 -1.705 1.00 86.25 109 GLU A O 1
ATOM 844 N N . ALA A 1 110 ? -8.138 10.485 -1.701 1.00 90.75 110 ALA A N 1
ATOM 845 C CA . ALA A 1 110 ? -7.787 10.458 -0.277 1.00 90.75 110 ALA A CA 1
ATOM 846 C C . ALA A 1 110 ? -6.328 10.851 0.018 1.00 90.75 110 ALA A C 1
ATOM 848 O O . ALA A 1 110 ? -5.486 10.927 -0.884 1.00 90.75 110 ALA A O 1
ATOM 849 N N . ASP A 1 111 ? -6.007 11.077 1.293 1.00 93.25 111 ASP A N 1
ATOM 850 C CA . ASP A 1 111 ? -4.622 11.153 1.765 1.00 93.25 111 ASP A CA 1
ATOM 851 C C . ASP A 1 111 ? -3.972 9.763 1.725 1.00 93.25 111 ASP A C 1
ATOM 853 O O . ASP A 1 111 ? -4.526 8.773 2.214 1.00 93.25 111 ASP A O 1
ATOM 857 N N . LEU A 1 112 ? -2.789 9.686 1.117 1.00 94.75 112 LEU A N 1
ATOM 858 C CA . LEU A 1 112 ? -2.071 8.437 0.884 1.00 94.75 112 LEU A CA 1
ATOM 859 C C . LEU A 1 112 ? -0.693 8.447 1.519 1.00 94.75 112 LEU A C 1
ATOM 861 O O . LEU A 1 112 ? -0.056 9.491 1.689 1.00 94.75 112 LEU A O 1
ATOM 865 N N . VAL A 1 113 ? -0.174 7.242 1.699 1.00 95.94 113 VAL A N 1
ATOM 866 C CA . VAL A 1 113 ? 1.250 7.002 1.890 1.00 95.94 113 VAL A CA 1
ATOM 867 C C . VAL A 1 113 ? 1.806 6.170 0.740 1.00 95.94 113 VAL A C 1
ATOM 869 O O . VAL A 1 113 ? 1.133 5.299 0.193 1.00 95.94 113 VAL A O 1
ATOM 872 N N . CYS A 1 114 ? 3.049 6.464 0.379 1.00 96.50 114 CYS A N 1
ATOM 873 C CA . CYS A 1 114 ? 3.858 5.710 -0.564 1.00 96.50 114 CYS A CA 1
ATOM 874 C C . CYS A 1 114 ? 5.054 5.135 0.189 1.00 96.50 114 CYS A C 1
ATOM 876 O O . CYS A 1 114 ? 6.009 5.857 0.504 1.00 96.50 114 CYS A O 1
ATOM 878 N N . PHE A 1 115 ? 4.998 3.840 0.472 1.00 97.69 115 PHE A N 1
ATOM 879 C CA . PHE A 1 115 ? 6.148 3.088 0.950 1.00 97.69 115 PHE A CA 1
ATOM 880 C C . PHE A 1 115 ? 7.060 2.758 -0.227 1.00 97.69 115 PHE A C 1
ATOM 882 O O . PHE A 1 115 ? 6.573 2.472 -1.315 1.00 97.69 115 PHE A O 1
ATOM 889 N N . ALA A 1 116 ? 8.371 2.780 -0.010 1.00 96.62 116 ALA A N 1
ATOM 890 C CA . ALA A 1 116 ? 9.360 2.335 -0.988 1.00 96.62 116 ALA A CA 1
ATOM 891 C C . ALA A 1 116 ? 10.210 1.222 -0.356 1.00 96.62 116 ALA A C 1
ATOM 893 O O . ALA A 1 116 ? 11.379 1.475 -0.069 1.00 96.62 116 ALA A O 1
ATOM 894 N N . PRO A 1 117 ? 9.610 0.047 -0.071 1.00 96.19 117 PRO A N 1
ATOM 895 C CA . PRO A 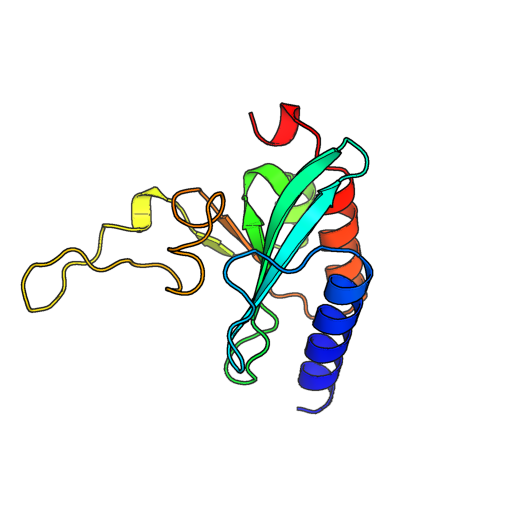1 117 ? 10.282 -1.021 0.650 1.00 96.19 117 PRO A CA 1
ATOM 896 C C . PRO A 1 117 ? 11.556 -1.472 -0.061 1.00 96.19 117 PRO A C 1
ATOM 898 O O . PRO A 1 117 ? 11.559 -1.634 -1.279 1.00 96.19 117 PRO A O 1
ATOM 901 N N . ASP A 1 118 ? 12.628 -1.716 0.677 1.00 95.06 118 ASP A N 1
ATOM 902 C CA . ASP A 1 118 ? 13.901 -2.179 0.111 1.00 95.06 118 ASP A CA 1
ATOM 903 C C . ASP A 1 118 ? 14.128 -3.691 0.256 1.00 95.06 118 ASP A C 1
ATOM 905 O O . ASP A 1 118 ? 15.078 -4.240 -0.306 1.00 95.06 118 ASP A O 1
ATOM 909 N N . SER A 1 119 ? 13.226 -4.375 0.963 1.00 95.94 119 SER A N 1
ATOM 910 C CA . SER A 1 119 ? 13.349 -5.786 1.311 1.00 95.94 119 SER A CA 1
ATOM 911 C C . SER A 1 119 ? 11.991 -6.479 1.457 1.00 95.94 119 SER A C 1
ATOM 913 O O . SER A 1 119 ? 10.946 -5.852 1.650 1.00 95.94 119 SER A O 1
ATOM 915 N N . PHE A 1 120 ? 11.996 -7.815 1.392 1.00 95.94 120 PHE A N 1
ATOM 916 C CA . PHE A 1 120 ? 10.794 -8.621 1.633 1.00 95.94 120 PHE A CA 1
ATOM 917 C C . PHE A 1 120 ? 10.260 -8.486 3.060 1.00 95.94 120 PHE A C 1
ATOM 919 O O . PHE A 1 120 ? 9.055 -8.612 3.261 1.00 95.94 120 PHE A O 1
ATOM 926 N N . ALA A 1 121 ? 11.133 -8.207 4.033 1.00 96.38 121 ALA A N 1
ATOM 927 C CA . ALA A 1 121 ? 10.727 -7.956 5.410 1.00 96.38 121 ALA A CA 1
ATOM 928 C C . ALA A 1 121 ? 9.816 -6.723 5.485 1.00 96.38 121 ALA A C 1
ATOM 930 O O . ALA A 1 121 ? 8.699 -6.817 5.989 1.00 96.38 121 ALA A O 1
ATOM 931 N N . GLU A 1 122 ? 10.226 -5.605 4.878 1.00 97.56 122 GLU A N 1
ATOM 932 C CA . GLU A 1 122 ? 9.407 -4.391 4.853 1.00 97.56 122 GLU A CA 1
ATOM 933 C C . GLU A 1 122 ? 8.086 -4.594 4.099 1.00 97.56 122 GLU A C 1
ATOM 935 O O . GLU A 1 122 ? 7.043 -4.127 4.560 1.00 97.56 122 GLU A O 1
ATOM 940 N N . ILE A 1 123 ? 8.096 -5.338 2.983 1.00 97.12 123 ILE A N 1
ATOM 941 C CA . ILE A 1 123 ? 6.868 -5.723 2.265 1.00 97.12 123 ILE A CA 1
ATOM 942 C C . ILE A 1 123 ? 5.928 -6.514 3.180 1.00 97.12 123 ILE A C 1
ATOM 944 O O . ILE A 1 123 ? 4.738 -6.199 3.252 1.00 97.12 123 ILE A O 1
ATOM 948 N N . GLY A 1 124 ? 6.454 -7.525 3.876 1.00 97.19 124 GLY A N 1
ATOM 949 C CA . GLY A 1 124 ? 5.691 -8.358 4.803 1.00 97.19 124 GLY A CA 1
ATOM 950 C C . GLY A 1 124 ? 5.049 -7.528 5.909 1.00 97.19 124 GLY A C 1
ATOM 951 O O . GLY A 1 124 ? 3.851 -7.641 6.142 1.00 97.19 124 GLY A O 1
ATOM 952 N N . GLU A 1 125 ? 5.8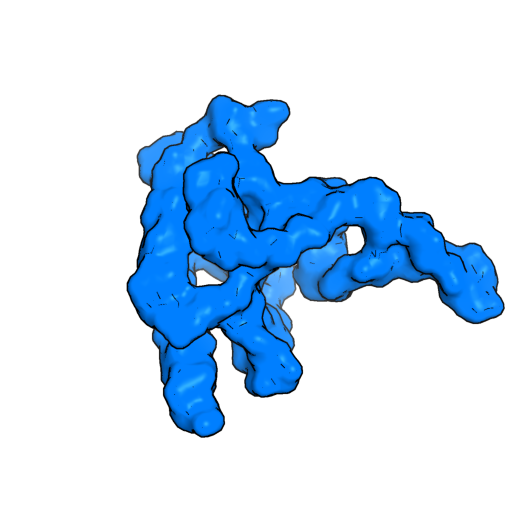05 -6.611 6.511 1.00 97.25 125 GLU A N 1
ATOM 953 C CA . GLU A 1 125 ? 5.296 -5.735 7.567 1.00 97.25 125 GLU A CA 1
ATOM 954 C C . GLU A 1 125 ? 4.201 -4.776 7.081 1.00 97.25 125 GLU A C 1
ATOM 956 O O . GLU A 1 125 ? 3.220 -4.542 7.793 1.00 97.25 125 GLU A O 1
ATOM 961 N N . ILE A 1 126 ? 4.333 -4.232 5.864 1.00 98.12 126 ILE A N 1
ATOM 962 C CA . ILE A 1 126 ? 3.279 -3.413 5.253 1.00 98.12 126 ILE A CA 1
ATOM 963 C C . ILE A 1 126 ? 2.023 -4.265 5.053 1.00 98.12 126 ILE A C 1
ATOM 965 O O . ILE A 1 126 ? 0.938 -3.870 5.476 1.00 98.12 126 ILE A O 1
ATOM 969 N N . ILE A 1 127 ? 2.155 -5.445 4.445 1.00 97.75 127 ILE A N 1
ATOM 970 C CA . ILE A 1 127 ? 1.024 -6.333 4.160 1.00 97.75 127 ILE A CA 1
ATOM 971 C C . ILE A 1 127 ? 0.337 -6.789 5.447 1.00 97.75 127 ILE A C 1
ATOM 973 O O . ILE A 1 127 ? -0.889 -6.726 5.529 1.00 97.75 127 ILE A O 1
ATOM 977 N N . ASP A 1 128 ? 1.088 -7.204 6.465 1.00 97.38 128 ASP A N 1
ATOM 978 C CA . ASP A 1 128 ? 0.526 -7.642 7.742 1.00 97.38 128 ASP A CA 1
ATOM 979 C C . ASP A 1 128 ? -0.264 -6.529 8.424 1.00 97.38 128 ASP A C 1
ATOM 981 O O . ASP A 1 128 ? -1.358 -6.777 8.946 1.00 97.38 128 ASP A O 1
ATOM 985 N N . ARG A 1 129 ? 0.224 -5.285 8.348 1.00 97.38 129 ARG A N 1
ATOM 986 C CA . ARG A 1 129 ? -0.540 -4.132 8.820 1.00 97.38 129 ARG A CA 1
ATOM 987 C C . ARG A 1 129 ? -1.829 -3.941 8.024 1.00 97.38 129 ARG A C 1
ATOM 989 O O . ARG A 1 129 ? -2.884 -3.768 8.629 1.00 97.38 129 ARG A O 1
ATOM 996 N N . LEU A 1 130 ? -1.780 -3.989 6.694 1.00 97.50 130 LEU A N 1
ATOM 997 C CA . LEU A 1 130 ? -2.983 -3.816 5.871 1.00 97.50 130 LEU A CA 1
ATOM 998 C C . LEU A 1 130 ? -4.003 -4.945 6.104 1.00 97.50 130 LEU A C 1
ATOM 1000 O O . LEU A 1 130 ? -5.209 -4.705 6.114 1.00 97.50 130 LEU A O 1
ATOM 1004 N N . ARG A 1 131 ? -3.539 -6.167 6.393 1.00 97.06 131 ARG A N 1
ATOM 1005 C CA . ARG A 1 131 ? -4.399 -7.303 6.761 1.00 97.06 131 ARG A CA 1
ATOM 1006 C C . ARG A 1 131 ? -5.027 -7.176 8.149 1.00 97.06 131 ARG A C 1
ATOM 1008 O O . ARG A 1 131 ? -5.999 -7.883 8.409 1.00 97.06 131 ARG A O 1
ATOM 1015 N N . SER A 1 132 ? -4.518 -6.309 9.023 1.00 97.06 132 SER A N 1
ATOM 1016 C CA . SER A 1 132 ? -5.084 -6.045 10.354 1.00 97.06 132 SER A CA 1
ATOM 1017 C C . SER A 1 132 ? -5.966 -4.795 10.417 1.00 97.06 132 SER A C 1
ATOM 1019 O O . SER A 1 132 ? -6.453 -4.452 11.489 1.00 97.06 132 SER A O 1
ATOM 1021 N N . VAL A 1 133 ? -6.192 -4.111 9.289 1.00 97.12 133 VAL A N 1
ATOM 1022 C CA . VAL A 1 133 ? -7.066 -2.929 9.223 1.00 97.12 133 VAL A CA 1
ATOM 1023 C C . VAL A 1 133 ? -8.500 -3.284 9.618 1.00 97.12 133 VAL A C 1
ATOM 1025 O O . VAL A 1 133 ? -9.077 -4.270 9.150 1.00 97.12 133 VAL A O 1
ATOM 1028 N N . THR A 1 134 ? -9.079 -2.435 10.457 1.00 96.88 134 THR A N 1
ATOM 1029 C CA . THR A 1 134 ? -10.461 -2.471 10.938 1.00 96.88 134 THR A CA 1
ATOM 1030 C C . THR A 1 134 ? -11.266 -1.307 10.356 1.00 96.88 134 THR A C 1
ATOM 1032 O O . THR A 1 134 ? -10.709 -0.363 9.799 1.00 96.88 134 THR A O 1
ATOM 1035 N N . ALA A 1 135 ? -12.59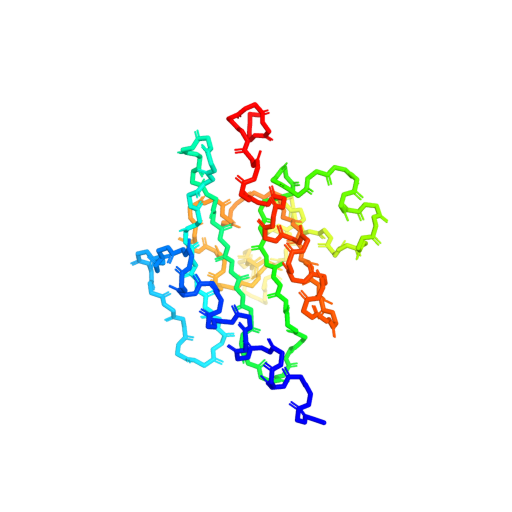6 -1.350 10.477 1.00 93.31 135 ALA A N 1
ATOM 1036 C CA . ALA A 1 135 ? -13.449 -0.261 9.995 1.00 93.31 135 ALA A CA 1
ATOM 1037 C C . ALA A 1 135 ? -13.154 1.065 10.728 1.00 93.31 135 ALA A C 1
ATOM 1039 O O . ALA A 1 135 ? -13.164 2.131 10.112 1.00 93.31 135 ALA A O 1
ATOM 1040 N N . SER A 1 136 ? -12.808 0.984 12.017 1.00 92.75 136 SER A N 1
ATOM 1041 C CA . SER A 1 136 ? -12.435 2.133 12.847 1.00 92.75 136 SER A CA 1
ATOM 1042 C C . SER A 1 136 ? -11.152 2.812 12.377 1.00 92.75 136 SER A C 1
ATOM 1044 O O . SER A 1 136 ? -11.012 4.014 12.556 1.00 92.75 136 SER A O 1
ATOM 1046 N N . ASP A 1 137 ? -10.232 2.068 11.752 1.00 92.19 137 ASP A N 1
ATOM 1047 C CA . ASP A 1 137 ? -9.016 2.655 11.182 1.00 92.19 137 ASP A CA 1
ATOM 1048 C C . ASP A 1 137 ? -9.327 3.555 9.976 1.00 92.19 137 ASP A C 1
ATOM 1050 O O . ASP A 1 137 ? -8.593 4.505 9.730 1.00 92.19 137 ASP A O 1
ATOM 1054 N N . LEU A 1 138 ? -10.377 3.252 9.199 1.00 88.31 138 LEU A N 1
ATOM 1055 C CA . LEU A 1 138 ? -10.708 3.976 7.960 1.00 88.31 138 LEU A CA 1
ATOM 1056 C C . LEU A 1 138 ? -11.737 5.099 8.150 1.00 88.31 138 LEU A C 1
ATOM 1058 O O . LEU A 1 138 ? -11.858 5.962 7.274 1.00 88.31 138 LEU A O 1
ATOM 1062 N N . SER A 1 139 ? -12.447 5.083 9.281 1.00 82.56 139 SER A N 1
ATOM 1063 C CA . SER A 1 139 ? -13.413 6.113 9.697 1.00 82.56 139 SER A CA 1
ATOM 1064 C C . SER A 1 139 ? -12.728 7.467 9.886 1.00 82.56 139 SER A C 1
ATOM 1066 O O . SER A 1 139 ? -13.259 8.488 9.405 1.00 82.56 139 SER A O 1
#

Radius of gyration: 14.83 Å; chains: 1; bounding box: 33×42×35 Å

Foldseek 3Di:
DVLQLVQLVVLVVVQVVQFAFDPVQADPAFWGWTWGQAPQRDTWIWIFGNHPVDFRKIKTAPLLCDPVNCVVQVFDKDALVPQQPDADPVRHGHGPDDPVQCPPDRRNRHIMTIGRDSDPVNSVSRVNSNNNDDPVSVD

Secondary structure (DSSP, 8-state):
-HHHHHHHHHHHHHHHHHSEEPTT--BTTTEEEEEEEPTTS-EEEEEEE-STTS---EEEEHHHH-HHHHHHH-PEEE-GGGTT-EEPTTSPEE--S-HHHHTSTTTTTS-EEEE---SHHHHHHHHHHHHT--HHHH-